Protein AF-A0AA44YXB9-F1 (afdb_monomer_lite)

Secondary structure (DSSP, 8-state):
-----HHHHHHHHHHHHHHHHHHIIIIIS-TT--TT-SHHHHHHHHHHHHTTHHHHHHHHHTT-HHHHHHHHHHHHHHHHHHHTS-TTSTTSHHHHHHHH--

Radius of gyration: 15.84 Å; chains: 1; bounding box: 46×30×35 Å

pLDDT: mean 82.11, std 12.09, range [48.91, 95.0]

Structure (mmCIF, N/CA/C/O backbone):
data_AF-A0AA44YXB9-F1
#
_entry.id   AF-A0AA44YXB9-F1
#
loop_
_atom_site.group_PDB
_atom_site.id
_atom_site.type_symbol
_atom_site.label_atom_id
_atom_site.label_alt_id
_atom_site.label_comp_id
_atom_site.label_asym_id
_atom_site.label_entity_id
_atom_site.label_seq_id
_atom_site.pdbx_PDB_ins_code
_atom_site.Cartn_x
_atom_site.Cartn_y
_atom_site.Cartn_z
_atom_site.occupancy
_atom_site.B_iso_or_equiv
_atom_site.auth_seq_id
_atom_site.auth_comp_id
_atom_site.auth_asym_id
_atom_site.auth_atom_id
_atom_site.pdbx_PDB_model_num
ATOM 1 N N . MET A 1 1 ? -30.313 3.900 10.224 1.00 50.09 1 MET A N 1
ATOM 2 C CA . MET A 1 1 ? -29.116 3.175 10.700 1.00 50.09 1 MET A CA 1
ATOM 3 C C . MET A 1 1 ? -28.285 2.869 9.463 1.00 50.09 1 MET A C 1
ATOM 5 O O . MET A 1 1 ? -28.823 2.248 8.557 1.00 50.09 1 MET A O 1
ATOM 9 N N . GLY A 1 2 ? -27.081 3.431 9.337 1.00 78.56 2 GLY A N 1
ATOM 10 C CA . GLY A 1 2 ? -26.214 3.179 8.178 1.00 78.56 2 GLY A CA 1
ATOM 11 C C . GLY A 1 2 ? -25.554 1.806 8.288 1.00 78.56 2 GLY A C 1
ATOM 12 O O . GLY A 1 2 ? -25.315 1.340 9.400 1.00 78.56 2 GLY A O 1
ATOM 13 N N . ILE A 1 3 ? -25.285 1.158 7.156 1.00 85.81 3 ILE A N 1
ATOM 14 C CA . ILE A 1 3 ? -24.523 -0.094 7.141 1.00 85.81 3 ILE A CA 1
ATOM 15 C C . ILE A 1 3 ? -23.073 0.236 7.514 1.00 85.81 3 ILE A C 1
ATOM 17 O O . ILE A 1 3 ? -22.477 1.148 6.939 1.00 85.81 3 ILE A O 1
ATOM 21 N N . ASN A 1 4 ? -22.532 -0.470 8.504 1.00 87.12 4 ASN A N 1
ATOM 22 C CA . ASN A 1 4 ? -21.143 -0.340 8.925 1.00 87.12 4 ASN A CA 1
ATOM 23 C C . ASN A 1 4 ? -20.302 -1.374 8.168 1.00 87.12 4 ASN A C 1
ATOM 25 O O . ASN A 1 4 ? -20.499 -2.562 8.386 1.00 87.12 4 ASN A O 1
ATOM 29 N N . TYR A 1 5 ? -19.385 -0.908 7.316 1.00 90.75 5 TYR A N 1
ATOM 30 C CA . TYR A 1 5 ? -18.495 -1.754 6.508 1.00 90.75 5 TYR A CA 1
ATOM 31 C C . TYR A 1 5 ? -17.047 -1.791 7.025 1.00 90.75 5 TYR A C 1
ATOM 33 O O . TYR A 1 5 ? -16.103 -1.980 6.256 1.00 90.75 5 TYR A O 1
ATOM 41 N N . THR A 1 6 ? -16.834 -1.500 8.311 1.00 91.44 6 THR A N 1
ATOM 42 C CA . THR A 1 6 ? -15.481 -1.398 8.888 1.00 91.44 6 THR A CA 1
ATOM 43 C C . THR A 1 6 ? -14.716 -2.714 8.755 1.00 91.44 6 THR A C 1
ATOM 45 O O . THR A 1 6 ? -13.543 -2.705 8.379 1.00 91.44 6 THR A O 1
ATOM 48 N N . ASP A 1 7 ? -15.385 -3.840 9.001 1.00 91.88 7 ASP A N 1
ATOM 49 C CA . ASP A 1 7 ? -14.769 -5.164 8.932 1.00 91.88 7 ASP A CA 1
ATOM 50 C C . ASP A 1 7 ? -14.462 -5.560 7.483 1.00 91.88 7 ASP A C 1
ATOM 52 O O . ASP A 1 7 ? -13.377 -6.065 7.190 1.00 91.88 7 ASP A O 1
ATOM 56 N N . GLU A 1 8 ? -15.370 -5.280 6.547 1.00 94.12 8 GLU A N 1
ATOM 57 C CA . GLU A 1 8 ? -15.176 -5.519 5.118 1.00 94.12 8 GLU A CA 1
ATOM 58 C C . GLU A 1 8 ? -14.021 -4.681 4.566 1.00 94.12 8 GLU A C 1
ATOM 60 O O . GLU A 1 8 ? -13.156 -5.211 3.864 1.00 94.12 8 GLU A O 1
ATOM 65 N N . LEU A 1 9 ? -13.956 -3.395 4.926 1.00 91.62 9 LEU A N 1
ATOM 66 C CA . LEU A 1 9 ? -12.857 -2.510 4.546 1.00 91.62 9 LEU A CA 1
ATOM 67 C C . LEU A 1 9 ? -11.528 -3.023 5.104 1.00 91.62 9 LEU A C 1
ATOM 69 O O . LEU A 1 9 ? -10.547 -3.132 4.367 1.00 91.62 9 LEU A O 1
ATOM 73 N N . ALA A 1 10 ? -11.489 -3.363 6.392 1.00 92.81 10 ALA A N 1
ATOM 74 C CA . ALA A 1 10 ? -10.288 -3.882 7.025 1.00 92.81 10 ALA A CA 1
ATOM 75 C C . ALA A 1 10 ? -9.802 -5.177 6.366 1.00 92.81 10 ALA A C 1
ATOM 77 O O . ALA A 1 10 ? -8.607 -5.328 6.107 1.00 92.81 10 ALA A O 1
ATOM 78 N N 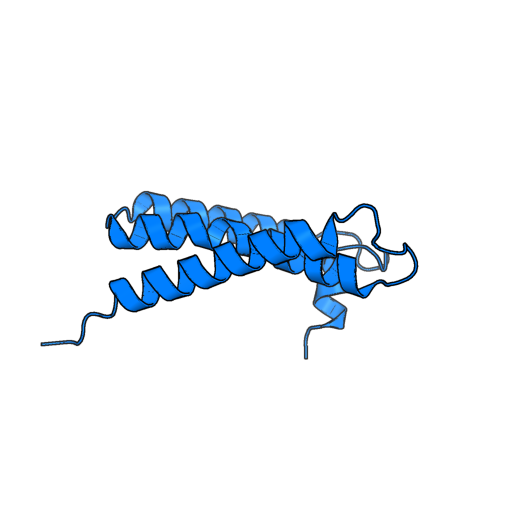. ASN A 1 11 ? -10.716 -6.101 6.071 1.00 92.19 11 ASN A N 1
ATOM 79 C CA . ASN A 1 11 ? -10.388 -7.373 5.439 1.00 92.19 11 ASN A CA 1
ATOM 80 C C . ASN A 1 11 ? -9.906 -7.189 3.999 1.00 92.19 11 ASN A C 1
ATOM 82 O O . ASN A 1 11 ? -8.919 -7.814 3.616 1.00 92.19 11 ASN A O 1
ATOM 86 N N . LEU A 1 12 ? -10.529 -6.296 3.225 1.00 94.25 12 LEU A N 1
ATOM 87 C CA . LEU A 1 12 ? -10.080 -5.966 1.871 1.00 94.25 12 LEU A CA 1
ATOM 88 C C . LEU A 1 12 ? -8.667 -5.376 1.881 1.00 94.25 12 LEU A C 1
ATOM 90 O O . LEU A 1 12 ? -7.794 -5.802 1.125 1.00 94.25 12 LEU A O 1
ATOM 94 N N . VAL A 1 13 ? -8.423 -4.413 2.766 1.00 93.50 13 VAL A N 1
ATOM 95 C CA . VAL A 1 13 ? -7.124 -3.749 2.891 1.00 93.50 13 VAL A CA 1
ATOM 96 C C . VAL A 1 13 ? -6.053 -4.753 3.345 1.00 93.50 13 VAL A C 1
ATOM 98 O O . VAL A 1 13 ? -4.978 -4.823 2.748 1.00 93.50 13 VAL A O 1
ATOM 101 N N . ARG A 1 14 ? -6.370 -5.640 4.298 1.00 93.44 14 ARG A N 1
ATOM 102 C CA . ARG A 1 14 ? -5.466 -6.732 4.702 1.00 93.44 14 ARG A CA 1
ATOM 103 C C . ARG A 1 14 ? -5.179 -7.717 3.581 1.00 93.44 14 ARG A C 1
ATOM 105 O O . ARG A 1 14 ? -4.030 -8.115 3.407 1.00 93.44 14 ARG A O 1
ATOM 112 N N . PHE A 1 15 ? -6.200 -8.109 2.827 1.00 92.56 15 PHE A N 1
ATOM 113 C CA . PHE A 1 15 ? -6.049 -9.004 1.687 1.00 92.56 15 PHE A CA 1
ATOM 114 C C . PHE A 1 15 ? -5.092 -8.419 0.641 1.00 92.56 15 PHE A C 1
ATOM 116 O O . PHE A 1 15 ? -4.177 -9.114 0.197 1.00 92.56 15 PHE A O 1
ATOM 123 N N . THR A 1 16 ? -5.235 -7.132 0.316 1.00 92.12 16 THR A N 1
ATOM 124 C CA . THR A 1 16 ? -4.328 -6.420 -0.596 1.00 92.12 16 THR A CA 1
ATOM 125 C C . THR A 1 16 ? -2.883 -6.453 -0.098 1.00 92.12 16 THR A C 1
ATOM 127 O O . THR A 1 16 ? -1.990 -6.838 -0.853 1.00 92.12 16 THR A O 1
ATOM 130 N N . GLY A 1 17 ? -2.643 -6.128 1.178 1.00 90.94 17 GLY A N 1
AT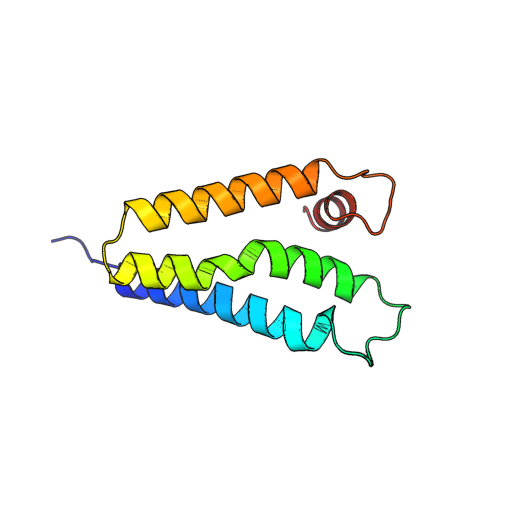OM 131 C CA . GLY A 1 17 ? -1.291 -6.153 1.749 1.00 90.94 17 GLY A CA 1
ATOM 132 C C . GLY A 1 17 ? -0.664 -7.550 1.770 1.00 90.94 17 GLY A C 1
ATOM 133 O O . GLY A 1 17 ? 0.494 -7.715 1.393 1.00 90.94 17 GLY A O 1
ATOM 134 N N . ASN A 1 18 ? -1.439 -8.576 2.130 1.00 89.06 18 ASN A N 1
ATOM 135 C CA . ASN A 1 18 ? -0.973 -9.967 2.115 1.00 89.06 18 ASN A CA 1
ATOM 136 C C . ASN A 1 18 ? -0.669 -10.468 0.699 1.00 89.06 18 ASN A C 1
ATOM 138 O O . ASN A 1 18 ? 0.316 -11.174 0.492 1.00 89.06 18 ASN A O 1
ATOM 142 N N . THR A 1 19 ? -1.486 -10.080 -0.280 1.00 87.75 19 THR A N 1
ATOM 143 C CA . THR A 1 19 ? -1.257 -10.414 -1.691 1.00 87.75 19 THR A CA 1
ATOM 144 C C . THR A 1 19 ? 0.029 -9.765 -2.188 1.00 87.75 19 THR A C 1
ATOM 146 O O . THR A 1 19 ? 0.860 -10.437 -2.792 1.00 87.75 19 THR A O 1
ATOM 149 N N . ALA A 1 20 ? 0.242 -8.487 -1.867 1.00 87.19 20 ALA A N 1
ATOM 150 C CA . ALA A 1 20 ? 1.474 -7.778 -2.192 1.00 87.19 20 ALA A CA 1
ATOM 151 C C . ALA A 1 20 ? 2.707 -8.442 -1.556 1.00 87.19 20 ALA A C 1
ATOM 153 O O . ALA A 1 20 ? 3.716 -8.649 -2.229 1.00 87.19 20 ALA A O 1
ATOM 154 N N . 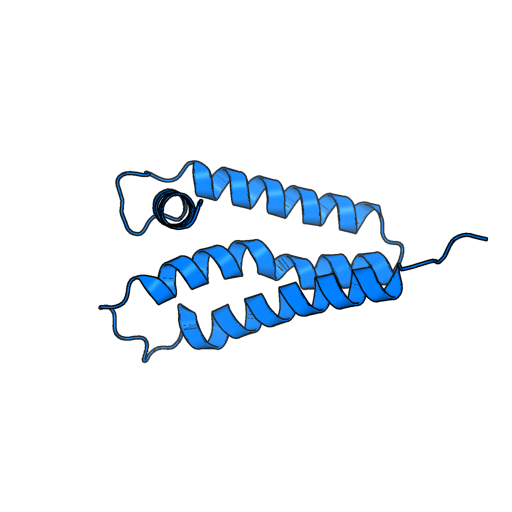LEU A 1 21 ? 2.619 -8.855 -0.288 1.00 84.44 21 LEU A N 1
ATOM 155 C CA . LEU A 1 21 ? 3.696 -9.586 0.382 1.00 84.44 21 LEU A CA 1
ATOM 156 C C . LEU A 1 21 ? 3.995 -10.931 -0.298 1.00 84.44 21 LEU A C 1
ATOM 158 O O . LEU A 1 21 ? 5.162 -11.265 -0.501 1.00 84.44 21 LEU A O 1
ATOM 162 N N . ALA A 1 22 ? 2.965 -11.688 -0.680 1.00 82.75 22 ALA A N 1
ATOM 163 C CA . ALA A 1 22 ? 3.139 -12.957 -1.380 1.00 82.75 22 ALA A CA 1
ATOM 164 C C . ALA A 1 22 ? 3.800 -12.750 -2.753 1.00 82.75 22 ALA A C 1
ATOM 166 O O . ALA A 1 22 ? 4.781 -13.415 -3.079 1.00 82.75 22 ALA A O 1
ATOM 167 N N . ILE A 1 23 ? 3.332 -11.775 -3.535 1.00 78.94 23 ILE A N 1
ATOM 168 C CA . ILE A 1 23 ? 3.940 -11.420 -4.823 1.00 78.94 23 ILE A CA 1
ATOM 169 C C . ILE A 1 23 ? 5.419 -11.051 -4.642 1.00 78.94 23 ILE A C 1
ATOM 171 O O . ILE A 1 23 ? 6.275 -11.509 -5.405 1.00 78.94 23 ILE A O 1
ATOM 175 N N . ARG A 1 24 ? 5.734 -10.275 -3.599 1.00 74.19 24 ARG A N 1
ATOM 176 C CA . ARG A 1 24 ? 7.109 -9.932 -3.234 1.00 74.19 24 ARG A CA 1
ATOM 177 C C . ARG A 1 24 ? 7.944 -11.200 -3.018 1.00 74.19 24 ARG A C 1
ATOM 179 O O . ARG A 1 24 ? 8.979 -11.373 -3.654 1.00 74.19 24 ARG A O 1
ATOM 186 N N . GLN A 1 25 ? 7.475 -12.109 -2.167 1.00 73.25 25 GLN A N 1
ATOM 187 C CA . GLN A 1 25 ? 8.201 -13.327 -1.797 1.00 73.25 25 GLN A CA 1
ATOM 188 C C . GLN A 1 25 ? 8.388 -14.316 -2.957 1.00 73.25 25 GLN A C 1
ATOM 190 O O . GLN A 1 25 ? 9.436 -14.953 -3.035 1.00 73.25 25 GLN A O 1
ATOM 195 N N . TYR A 1 26 ? 7.406 -14.444 -3.855 1.00 69.12 26 TYR A N 1
ATOM 196 C CA . TYR A 1 26 ? 7.387 -15.517 -4.857 1.00 69.12 26 TYR A CA 1
ATOM 197 C C . TYR A 1 26 ? 7.734 -15.075 -6.287 1.00 69.12 26 TYR A C 1
ATOM 199 O O . TYR A 1 26 ? 8.223 -15.895 -7.064 1.00 69.12 26 TYR A O 1
ATOM 207 N N . CYS A 1 27 ? 7.520 -13.808 -6.656 1.00 62.78 27 CYS A N 1
ATOM 208 C CA . CYS A 1 27 ? 7.739 -13.335 -8.030 1.00 62.78 27 CYS A CA 1
ATOM 209 C C . CYS A 1 27 ? 8.941 -12.395 -8.171 1.00 62.78 27 CYS A C 1
ATOM 211 O O . CYS A 1 27 ? 9.699 -12.522 -9.127 1.00 62.78 27 CYS A O 1
ATOM 213 N N . ALA A 1 28 ? 9.102 -11.440 -7.251 1.00 57.75 28 ALA A N 1
ATOM 214 C CA . ALA A 1 28 ? 10.086 -10.364 -7.391 1.00 57.75 28 ALA A CA 1
ATOM 215 C C . ALA A 1 28 ? 11.484 -10.709 -6.848 1.00 57.75 28 ALA A C 1
ATOM 217 O O . ALA A 1 28 ? 12.481 -10.222 -7.375 1.00 57.75 28 ALA A O 1
ATOM 218 N N . TYR A 1 29 ? 11.554 -11.536 -5.800 1.00 58.72 29 TYR A N 1
ATOM 219 C CA . TYR A 1 29 ? 12.801 -11.876 -5.098 1.00 58.72 29 TYR A CA 1
ATOM 220 C C . TYR A 1 29 ? 13.157 -13.370 -5.160 1.00 58.72 29 TYR A C 1
ATOM 222 O O . TYR A 1 29 ? 14.044 -13.819 -4.432 1.00 58.72 29 TYR A O 1
ATOM 230 N N . SER A 1 30 ? 12.475 -14.160 -5.995 1.00 57.72 30 SER A N 1
ATOM 231 C CA . SER A 1 30 ? 12.819 -15.573 -6.162 1.00 57.72 30 SER A CA 1
ATOM 232 C C . SER A 1 30 ? 14.154 -15.702 -6.903 1.00 57.72 30 SER A C 1
ATOM 234 O O . SER A 1 30 ? 14.381 -15.059 -7.926 1.00 57.72 30 SER A O 1
ATOM 236 N N . ALA A 1 31 ? 15.060 -16.529 -6.371 1.00 54.75 31 ALA A N 1
ATOM 237 C CA . ALA A 1 31 ? 16.405 -16.730 -6.924 1.00 54.75 31 ALA A CA 1
ATOM 238 C C . ALA A 1 31 ? 16.396 -17.290 -8.364 1.00 54.75 31 ALA A C 1
ATOM 240 O O . ALA A 1 31 ? 17.380 -17.146 -9.084 1.00 54.75 31 ALA A O 1
ATOM 241 N N . ASP A 1 32 ? 15.267 -17.873 -8.781 1.00 56.31 32 ASP A N 1
ATOM 242 C CA . ASP A 1 32 ? 15.043 -18.462 -10.104 1.00 56.31 32 ASP A CA 1
ATOM 243 C C . ASP A 1 32 ? 14.391 -17.494 -11.108 1.00 56.31 32 ASP A C 1
ATOM 245 O O . ASP A 1 32 ? 14.131 -17.867 -12.256 1.00 56.31 32 ASP A O 1
ATOM 249 N N . ALA A 1 33 ? 14.106 -16.247 -10.713 1.00 56.12 33 ALA A N 1
ATOM 250 C CA . ALA A 1 33 ? 13.577 -15.246 -11.630 1.00 56.12 33 ALA A CA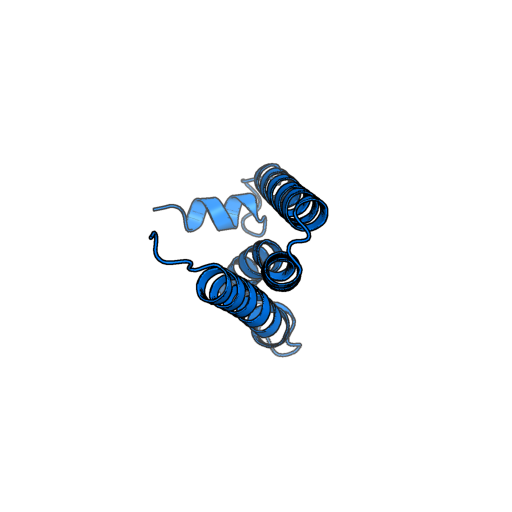 1
ATOM 251 C C . ALA A 1 33 ? 14.631 -14.928 -12.702 1.00 56.12 33 ALA A C 1
ATOM 253 O O . ALA A 1 33 ? 15.594 -14.196 -12.469 1.00 56.12 33 ALA A O 1
ATOM 254 N N . THR A 1 34 ? 14.453 -15.481 -13.905 1.00 54.66 34 THR A N 1
ATOM 255 C CA . THR A 1 34 ? 15.319 -15.183 -15.050 1.00 54.66 34 THR A CA 1
ATOM 256 C C . THR A 1 34 ? 15.440 -13.661 -15.238 1.00 54.66 34 THR A C 1
ATOM 258 O O . THR A 1 34 ? 14.405 -13.006 -15.420 1.00 54.66 34 THR A O 1
ATOM 261 N N . PRO A 1 35 ? 16.664 -13.087 -15.276 1.00 51.44 35 PRO A N 1
ATOM 262 C CA . PRO A 1 35 ? 16.898 -11.635 -15.337 1.00 51.44 35 PRO A CA 1
ATOM 263 C C . PRO A 1 35 ? 16.291 -10.926 -16.557 1.00 51.44 35 PRO A C 1
ATOM 265 O O . PRO A 1 35 ? 16.281 -9.701 -16.624 1.00 51.44 35 PRO A O 1
ATOM 268 N N . ALA A 1 36 ? 15.826 -11.690 -17.548 1.00 48.91 36 ALA A N 1
ATOM 269 C CA . ALA A 1 36 ? 15.384 -11.198 -18.846 1.00 48.91 36 ALA A CA 1
ATOM 270 C C . ALA A 1 36 ? 13.950 -10.638 -18.868 1.00 48.91 36 ALA A C 1
ATOM 272 O O . ALA A 1 36 ? 13.579 -9.990 -19.845 1.00 48.91 36 ALA A O 1
ATOM 273 N N . SER A 1 37 ? 13.129 -10.861 -17.834 1.00 56.28 37 SER A N 1
ATOM 274 C CA . SER A 1 37 ? 11.763 -10.320 -17.814 1.00 56.28 37 SER A CA 1
ATOM 275 C C . SER A 1 37 ? 11.682 -9.049 -16.960 1.00 56.28 37 SER A C 1
ATOM 277 O O . SER A 1 37 ? 12.050 -9.045 -15.790 1.00 56.28 37 SER A O 1
ATOM 279 N N . ARG A 1 38 ? 11.200 -7.949 -17.557 1.00 58.19 38 ARG A N 1
ATOM 280 C CA . ARG A 1 38 ? 10.945 -6.659 -16.877 1.00 58.19 38 ARG A CA 1
ATOM 281 C C . ARG A 1 38 ? 9.677 -6.681 -16.009 1.00 58.19 38 ARG A C 1
ATOM 283 O O . ARG A 1 38 ? 9.562 -5.915 -15.059 1.00 58.19 38 ARG A O 1
ATOM 290 N N . ALA A 1 39 ? 8.746 -7.594 -16.300 1.00 62.50 39 ALA A N 1
ATOM 291 C CA . ALA A 1 39 ? 7.494 -7.765 -15.560 1.00 62.50 39 ALA A CA 1
ATOM 292 C C . ALA A 1 39 ? 7.685 -8.038 -14.044 1.00 62.50 39 ALA A C 1
ATOM 294 O O . ALA A 1 39 ? 6.990 -7.398 -13.258 1.00 62.50 39 ALA A O 1
ATOM 295 N N . PRO A 1 40 ? 8.638 -8.883 -13.593 1.00 68.81 40 PRO A N 1
ATOM 296 C CA . PRO A 1 40 ? 8.973 -9.047 -12.177 1.00 68.81 40 PRO A CA 1
ATOM 297 C C . PRO A 1 40 ? 9.299 -7.754 -11.428 1.00 68.81 40 PRO A C 1
ATOM 299 O O . PRO A 1 40 ? 8.930 -7.635 -10.262 1.00 68.81 40 PRO A O 1
ATOM 302 N N . ARG A 1 41 ? 9.954 -6.773 -12.068 1.00 72.31 41 ARG A N 1
ATOM 303 C CA . ARG A 1 41 ? 10.325 -5.515 -11.398 1.00 72.31 41 ARG A CA 1
ATOM 304 C C . ARG A 1 41 ? 9.158 -4.549 -11.273 1.00 72.31 41 ARG A C 1
ATOM 306 O O . ARG A 1 41 ? 8.985 -3.958 -10.216 1.00 72.31 41 ARG A O 1
ATOM 313 N N . ASP A 1 42 ? 8.311 -4.440 -12.291 1.00 75.12 42 ASP A N 1
ATOM 314 C CA . ASP A 1 42 ? 7.081 -3.634 -12.199 1.00 75.12 42 ASP A CA 1
ATOM 315 C C . ASP A 1 42 ? 6.176 -4.156 -11.081 1.00 75.12 42 ASP A C 1
ATOM 317 O O . ASP A 1 42 ? 5.648 -3.404 -10.262 1.00 75.12 42 ASP A O 1
ATOM 321 N N . VAL A 1 43 ? 6.064 -5.481 -11.021 1.00 77.19 43 VAL A N 1
ATOM 322 C CA . VAL A 1 43 ? 5.320 -6.207 -9.999 1.00 77.19 43 VAL A CA 1
ATOM 323 C C . VAL A 1 43 ? 5.963 -6.043 -8.612 1.00 77.19 43 VAL A C 1
ATOM 325 O O . VAL A 1 43 ? 5.241 -5.921 -7.621 1.00 77.19 43 VAL A O 1
ATOM 328 N N . MET A 1 44 ? 7.295 -5.960 -8.526 1.00 79.75 44 MET A N 1
ATOM 329 C CA . MET A 1 44 ? 8.023 -5.628 -7.294 1.00 79.75 44 MET A CA 1
ATOM 330 C C . MET A 1 44 ? 7.668 -4.227 -6.790 1.00 79.75 44 MET A C 1
ATOM 332 O O . MET A 1 44 ? 7.248 -4.089 -5.646 1.00 79.75 44 MET A O 1
ATOM 336 N N . TRP A 1 45 ? 7.774 -3.199 -7.638 1.00 80.88 45 TRP A N 1
ATOM 337 C CA . TRP A 1 45 ? 7.488 -1.810 -7.255 1.00 80.88 45 TRP A CA 1
ATOM 338 C C . TRP A 1 45 ? 6.033 -1.608 -6.822 1.00 80.88 45 TRP A C 1
ATOM 340 O O . TRP A 1 45 ? 5.752 -0.885 -5.862 1.00 80.88 45 TRP A O 1
ATOM 350 N N . LEU A 1 46 ? 5.104 -2.298 -7.489 1.00 79.88 46 LEU A N 1
ATOM 351 C CA . LEU A 1 46 ? 3.704 -2.337 -7.082 1.00 79.88 46 LEU A CA 1
ATOM 352 C C . LEU A 1 46 ? 3.532 -3.008 -5.711 1.00 79.88 46 LEU A C 1
ATOM 354 O O . LEU A 1 46 ? 2.839 -2.475 -4.849 1.00 79.88 46 LEU A O 1
ATOM 358 N N . SER A 1 47 ? 4.182 -4.149 -5.489 1.00 83.81 47 SER A N 1
ATOM 359 C CA . SER A 1 47 ? 4.102 -4.880 -4.218 1.00 83.81 47 SER A CA 1
ATOM 360 C C . SER A 1 47 ? 4.678 -4.072 -3.055 1.00 83.81 47 SER A C 1
ATOM 362 O O . SER A 1 47 ? 4.078 -4.004 -1.981 1.00 83.81 47 SER A O 1
ATOM 364 N N . ASP A 1 48 ? 5.790 -3.380 -3.286 1.00 81.50 48 ASP A N 1
ATOM 365 C CA . ASP A 1 48 ? 6.427 -2.493 -2.312 1.00 81.50 48 ASP A CA 1
ATOM 366 C C . ASP A 1 48 ? 5.558 -1.289 -1.968 1.00 81.50 48 ASP A C 1
ATOM 368 O O . ASP A 1 48 ? 5.605 -0.796 -0.845 1.00 81.50 48 ASP A O 1
ATOM 372 N N . SER A 1 49 ? 4.717 -0.846 -2.897 1.00 82.00 49 SER A N 1
ATOM 373 C CA . SER A 1 49 ? 3.758 0.231 -2.644 1.00 82.00 49 SER A CA 1
ATOM 374 C C . SER A 1 49 ? 2.523 -0.239 -1.865 1.00 82.00 49 SER A C 1
ATOM 376 O O . SER A 1 49 ? 1.757 0.586 -1.381 1.00 82.00 49 SER A O 1
ATOM 378 N N . LEU A 1 50 ? 2.295 -1.550 -1.743 1.00 87.38 50 LEU A N 1
ATOM 379 C CA . LEU A 1 50 ? 1.066 -2.112 -1.173 1.00 87.38 50 LEU A CA 1
ATOM 380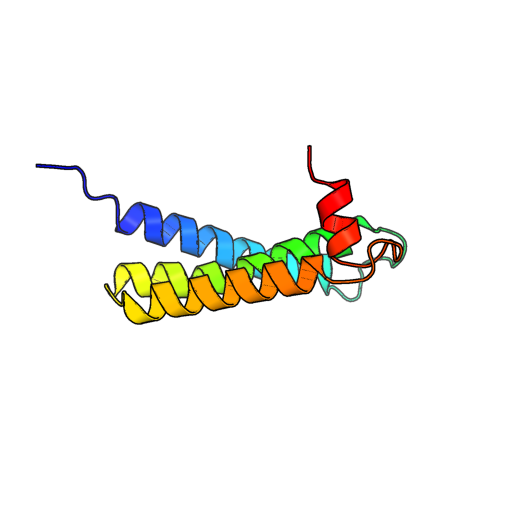 C C . LEU A 1 50 ? 1.288 -2.901 0.123 1.00 87.38 50 LEU A C 1
ATOM 382 O O . LEU A 1 50 ? 0.326 -3.128 0.854 1.00 87.38 50 LEU A O 1
ATOM 386 N N . TYR A 1 51 ? 2.518 -3.300 0.461 1.00 82.62 51 TYR A N 1
ATOM 387 C CA . TYR A 1 51 ? 2.756 -4.210 1.593 1.00 82.62 51 TYR A CA 1
ATOM 388 C C . TYR A 1 51 ? 2.252 -3.661 2.946 1.00 82.62 51 TYR A C 1
ATOM 390 O O . TYR A 1 51 ? 1.762 -4.423 3.780 1.00 82.62 51 TYR A O 1
ATOM 398 N N . ASN A 1 52 ? 2.292 -2.337 3.154 1.00 84.56 52 ASN A N 1
ATOM 399 C CA . ASN A 1 52 ? 1.823 -1.693 4.391 1.00 84.56 52 ASN A CA 1
ATOM 400 C C . ASN A 1 52 ? 0.295 -1.740 4.580 1.00 84.56 52 ASN A C 1
ATOM 402 O O . ASN A 1 52 ? -0.199 -1.441 5.670 1.00 84.56 52 ASN A O 1
ATOM 406 N N . PHE A 1 53 ? -0.470 -2.136 3.557 1.00 90.12 53 PHE A N 1
ATOM 407 C CA . PHE A 1 53 ? -1.926 -2.236 3.654 1.00 90.12 53 PHE A CA 1
ATOM 408 C C . PHE A 1 53 ? -2.352 -3.283 4.696 1.00 90.12 53 PHE A C 1
ATOM 410 O O . PHE A 1 53 ? -3.367 -3.103 5.359 1.00 90.12 53 PHE A O 1
ATOM 417 N N . GLU A 1 54 ? -1.556 -4.326 4.947 1.00 92.31 54 GLU A N 1
ATOM 418 C CA . GLU A 1 54 ? -1.866 -5.303 6.002 1.00 92.31 54 GLU A CA 1
ATOM 419 C C . GLU A 1 54 ? -1.975 -4.636 7.382 1.00 92.31 54 GLU A C 1
ATOM 421 O O . GLU A 1 54 ? -2.989 -4.778 8.077 1.00 92.31 54 GLU A O 1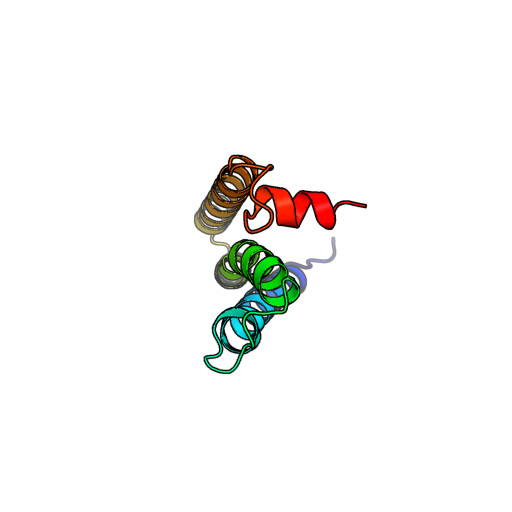
ATOM 426 N N . ALA A 1 55 ? -0.982 -3.813 7.722 1.00 90.12 55 ALA A N 1
ATOM 427 C CA . ALA A 1 55 ? -0.932 -3.080 8.979 1.00 90.12 55 ALA A CA 1
ATOM 428 C C . ALA A 1 55 ? -2.053 -2.032 9.090 1.00 90.12 55 ALA A C 1
ATOM 430 O O . ALA A 1 55 ? -2.612 -1.835 10.175 1.00 90.12 55 ALA A O 1
ATOM 431 N N . ILE A 1 56 ? -2.433 -1.396 7.975 1.00 92.56 56 ILE A N 1
ATOM 432 C CA . ILE A 1 56 ? -3.566 -0.459 7.935 1.00 92.56 56 ILE A CA 1
ATOM 433 C C . ILE A 1 56 ? -4.860 -1.180 8.287 1.00 92.56 56 ILE A C 1
ATOM 435 O O . ILE A 1 56 ? -5.565 -0.749 9.196 1.00 92.56 56 ILE A O 1
ATOM 439 N N . GLY A 1 57 ? -5.168 -2.297 7.627 1.00 91.75 57 GLY A N 1
ATOM 440 C CA . GLY A 1 57 ? -6.432 -2.983 7.876 1.00 91.75 57 GLY A CA 1
ATOM 441 C C . GLY A 1 57 ? -6.504 -3.603 9.279 1.00 91.75 57 GLY A C 1
ATOM 442 O O . GLY A 1 57 ? -7.573 -3.606 9.883 1.00 91.75 57 GLY A O 1
ATOM 443 N N . ARG A 1 58 ? -5.376 -4.021 9.880 1.00 93.12 58 ARG A N 1
ATOM 444 C CA . ARG A 1 58 ? -5.338 -4.349 11.324 1.00 93.12 58 ARG A CA 1
ATOM 445 C C . ARG A 1 58 ? -5.684 -3.151 12.205 1.00 93.12 58 ARG A C 1
ATOM 447 O O . ARG A 1 58 ? -6.428 -3.296 13.169 1.00 93.12 58 ARG A O 1
ATOM 454 N N . SER A 1 59 ? -5.147 -1.982 11.873 1.00 94.19 59 SER A N 1
ATOM 455 C CA . SER A 1 59 ? -5.355 -0.755 12.648 1.00 94.19 59 SER A CA 1
ATOM 456 C C . SER A 1 59 ? -6.795 -0.248 12.549 1.00 94.19 59 SER A C 1
ATOM 458 O O . SER A 1 59 ? -7.315 0.283 13.529 1.00 94.19 59 SER A O 1
ATOM 460 N N . VAL A 1 60 ? -7.464 -0.478 11.412 1.00 93.06 60 VAL A N 1
ATOM 461 C CA . VAL A 1 60 ? -8.902 -0.215 11.233 1.00 93.06 60 VAL A CA 1
ATOM 462 C C . VAL A 1 60 ? -9.740 -1.047 12.211 1.00 93.06 60 VAL A C 1
ATOM 464 O O . VAL A 1 60 ? -10.556 -0.475 12.927 1.00 93.06 60 VAL A O 1
ATOM 467 N N . LEU A 1 61 ? -9.487 -2.359 12.333 1.00 93.06 61 LEU A N 1
ATOM 468 C CA . LEU A 1 61 ? -10.206 -3.232 13.287 1.00 93.06 61 LEU A CA 1
ATOM 469 C C . LEU A 1 61 ? -9.998 -2.825 14.751 1.00 93.06 61 LEU A C 1
ATOM 471 O O . LEU A 1 61 ? -10.841 -3.086 15.602 1.00 93.06 61 LEU A O 1
ATOM 475 N N . GLN A 1 62 ? -8.864 -2.197 15.053 1.00 93.38 62 GLN A N 1
ATOM 476 C CA . GLN A 1 62 ? -8.520 -1.726 16.395 1.00 93.38 62 GLN A CA 1
ATOM 477 C C . GLN A 1 62 ? -9.036 -0.310 16.687 1.00 93.38 62 GLN A C 1
ATOM 479 O O . GLN A 1 62 ? -8.737 0.224 17.754 1.00 93.38 62 GLN A O 1
ATOM 484 N N . ALA A 1 63 ? -9.742 0.326 15.743 1.00 91.81 63 ALA A N 1
ATOM 485 C CA . ALA A 1 63 ? -10.100 1.745 15.800 1.00 91.81 63 ALA A CA 1
ATOM 486 C C . ALA A 1 63 ? -8.888 2.663 16.089 1.00 91.81 63 ALA A C 1
ATOM 488 O O . ALA A 1 63 ? -9.011 3.738 16.678 1.00 91.81 63 ALA A O 1
ATOM 489 N N . ASN A 1 64 ? -7.688 2.260 15.655 1.00 95.00 64 ASN A N 1
ATOM 490 C CA . ASN A 1 64 ? -6.460 3.018 15.872 1.00 95.00 64 ASN A CA 1
ATOM 491 C C . ASN A 1 64 ? -6.262 4.045 14.749 1.00 95.00 64 ASN A C 1
ATOM 493 O O . ASN A 1 64 ? -5.451 3.869 13.836 1.00 95.00 64 ASN A O 1
ATOM 497 N N . HIS A 1 65 ? -7.038 5.127 14.811 1.00 92.19 65 HIS A N 1
ATOM 498 C CA . HIS A 1 65 ? -7.108 6.130 13.745 1.00 92.19 65 HIS A CA 1
ATOM 499 C C . HIS A 1 65 ? -5.760 6.823 13.499 1.00 92.19 65 HIS A C 1
ATOM 501 O O . HIS A 1 65 ? -5.409 7.105 12.354 1.00 92.19 65 HIS A O 1
ATOM 507 N N . ALA A 1 66 ? -4.981 7.058 14.561 1.00 94.25 66 ALA A N 1
ATOM 508 C CA . ALA A 1 66 ? -3.659 7.670 14.459 1.00 94.25 66 ALA A CA 1
ATOM 509 C C . ALA A 1 66 ? -2.697 6.789 13.650 1.00 94.25 66 ALA A C 1
ATOM 511 O O . ALA A 1 66 ? -1.984 7.283 12.779 1.00 94.25 66 ALA A O 1
ATOM 512 N N . HIS A 1 67 ? -2.720 5.477 13.891 1.00 92.44 67 HIS A N 1
ATOM 513 C CA . HIS A 1 67 ? -1.864 4.546 13.169 1.00 92.44 67 HIS A CA 1
ATOM 514 C C . HIS A 1 67 ? -2.315 4.351 11.715 1.00 92.44 67 HIS A C 1
ATOM 516 O O . HIS A 1 67 ? -1.470 4.295 10.826 1.00 92.44 67 HIS A O 1
ATOM 522 N N . VAL A 1 68 ? -3.628 4.347 11.446 1.00 91.12 68 VAL A N 1
ATOM 523 C CA . VAL A 1 68 ? -4.160 4.361 10.069 1.00 91.12 68 VAL A CA 1
ATOM 524 C C . VAL A 1 68 ? -3.639 5.577 9.298 1.00 91.12 68 VAL A C 1
ATOM 526 O O . VAL A 1 68 ? -3.098 5.419 8.204 1.00 91.12 68 VAL A O 1
ATOM 529 N N . ALA A 1 69 ? -3.751 6.776 9.876 1.00 92.56 69 ALA A N 1
ATOM 530 C CA . ALA A 1 69 ? -3.284 8.007 9.242 1.00 92.56 69 ALA A CA 1
ATOM 531 C C . ALA A 1 69 ? -1.763 8.005 9.021 1.00 92.56 69 ALA A C 1
ATOM 533 O O . ALA A 1 69 ? -1.295 8.366 7.943 1.00 92.56 69 ALA A O 1
ATOM 534 N N . PHE A 1 70 ? -0.998 7.552 10.016 1.00 92.44 70 PHE A N 1
ATOM 535 C CA . PHE A 1 70 ? 0.455 7.440 9.924 1.00 92.44 70 PHE A CA 1
ATOM 536 C C . PHE A 1 70 ? 0.891 6.510 8.783 1.00 92.44 70 PHE A C 1
ATOM 538 O O . PHE A 1 70 ? 1.668 6.915 7.920 1.00 92.44 70 PHE A O 1
ATOM 545 N N . MET A 1 71 ? 0.349 5.291 8.728 1.00 90.88 71 MET A N 1
ATOM 546 C CA . MET A 1 71 ? 0.710 4.307 7.703 1.00 90.88 71 MET A CA 1
ATOM 547 C C . MET A 1 71 ? 0.277 4.748 6.298 1.00 90.88 71 MET A C 1
ATOM 549 O O . MET A 1 71 ? 1.019 4.549 5.337 1.00 90.88 71 MET A O 1
ATOM 553 N N . ALA A 1 72 ? -0.886 5.394 6.168 1.00 90.12 72 ALA A N 1
ATOM 554 C CA . ALA A 1 72 ? -1.313 5.999 4.907 1.00 90.12 72 ALA A CA 1
ATOM 555 C C . ALA A 1 72 ? -0.369 7.133 4.461 1.00 90.12 72 ALA A C 1
ATOM 557 O O . ALA A 1 72 ? -0.057 7.244 3.276 1.00 90.12 72 ALA A O 1
ATOM 558 N N . GLY A 1 73 ? 0.131 7.939 5.404 1.00 90.88 73 GLY A N 1
ATOM 559 C CA . GLY A 1 73 ? 1.137 8.969 5.141 1.00 90.88 73 GLY A CA 1
ATOM 560 C C . GLY A 1 73 ? 2.462 8.392 4.638 1.00 90.88 73 GLY A C 1
ATOM 561 O O . GLY A 1 73 ? 2.987 8.867 3.633 1.00 90.88 73 GLY A O 1
ATOM 562 N N . LEU A 1 74 ? 2.962 7.325 5.273 1.00 89.44 74 LEU A N 1
ATOM 563 C CA . LEU A 1 74 ? 4.176 6.628 4.828 1.00 89.44 74 LEU A CA 1
ATOM 564 C C . LEU A 1 74 ? 4.039 6.075 3.405 1.00 89.44 74 LEU A C 1
ATOM 566 O O . LEU A 1 74 ? 4.961 6.196 2.600 1.00 89.44 74 LEU A O 1
ATOM 570 N N . LEU A 1 75 ? 2.879 5.501 3.082 1.00 87.56 75 LEU A N 1
ATOM 571 C CA . LEU A 1 75 ? 2.580 5.016 1.736 1.00 87.56 75 LEU A CA 1
ATOM 572 C C . LEU A 1 75 ? 2.583 6.142 0.703 1.00 87.56 75 LEU A C 1
ATOM 574 O O . LEU A 1 75 ? 3.176 5.998 -0.364 1.00 87.56 75 LEU A O 1
ATOM 578 N N . ALA A 1 76 ? 1.950 7.272 1.024 1.00 88.25 76 ALA A N 1
ATOM 579 C CA . ALA A 1 76 ? 1.941 8.434 0.146 1.00 88.25 76 ALA A CA 1
ATOM 580 C C . ALA A 1 76 ? 3.363 8.970 -0.091 1.00 88.25 76 ALA A C 1
ATOM 582 O O . ALA A 1 76 ? 3.729 9.262 -1.229 1.00 88.25 76 ALA A O 1
ATOM 583 N N . GLU A 1 77 ? 4.184 9.048 0.958 1.00 89.12 77 GLU A N 1
ATOM 584 C CA . GLU A 1 77 ? 5.581 9.473 0.853 1.00 89.12 77 GLU A CA 1
ATOM 585 C C . GLU A 1 77 ? 6.409 8.504 -0.003 1.00 89.12 77 GLU A C 1
ATOM 587 O O . GLU A 1 77 ? 7.170 8.933 -0.870 1.00 89.12 77 GLU A O 1
ATOM 592 N N . GLN A 1 78 ? 6.244 7.195 0.196 1.00 85.75 78 GLN A N 1
ATOM 593 C CA . GLN A 1 78 ? 6.931 6.176 -0.595 1.00 85.75 78 GLN A CA 1
ATOM 594 C C . GLN A 1 78 ? 6.544 6.259 -2.075 1.00 85.75 78 GLN A C 1
ATOM 596 O O . GLN A 1 78 ? 7.416 6.222 -2.944 1.00 85.75 78 GLN A O 1
ATOM 601 N N . PHE A 1 79 ? 5.255 6.434 -2.367 1.00 82.56 79 PHE A N 1
ATOM 602 C CA . PHE A 1 79 ? 4.775 6.584 -3.736 1.00 82.56 79 PHE A CA 1
ATOM 603 C C . PHE A 1 79 ? 5.350 7.843 -4.398 1.00 82.56 79 PHE A C 1
ATOM 605 O O . PHE A 1 79 ? 5.818 7.790 -5.534 1.00 82.56 79 PHE A O 1
ATOM 612 N N . GLN A 1 80 ? 5.413 8.960 -3.667 1.00 86.56 80 GLN A N 1
ATOM 613 C CA . GLN A 1 80 ? 6.069 10.181 -4.143 1.00 86.56 80 GLN A CA 1
ATOM 614 C C . GLN A 1 80 ? 7.560 9.964 -4.425 1.00 86.56 80 GLN A C 1
ATOM 616 O O . GLN A 1 80 ? 8.044 10.366 -5.481 1.00 86.56 80 GLN A O 1
ATOM 621 N N . LYS A 1 81 ? 8.288 9.271 -3.541 1.00 87.62 81 LYS A N 1
ATOM 622 C CA . LYS A 1 81 ? 9.704 8.923 -3.766 1.00 87.62 81 LYS A CA 1
ATOM 623 C C . LYS A 1 81 ? 9.890 8.071 -5.020 1.00 87.62 81 LYS A C 1
ATOM 625 O O . LYS A 1 81 ? 10.810 8.314 -5.793 1.00 87.62 81 LYS A O 1
ATOM 630 N N . HIS A 1 82 ? 9.007 7.102 -5.249 1.00 86.12 82 HIS A N 1
ATOM 631 C CA . HIS A 1 82 ? 9.026 6.277 -6.454 1.00 86.12 82 HIS A CA 1
ATOM 632 C C . HIS A 1 82 ? 8.803 7.088 -7.737 1.00 86.12 82 HIS A C 1
ATOM 634 O O . HIS A 1 82 ? 9.425 6.792 -8.750 1.00 86.12 82 HIS A O 1
ATOM 640 N N . LEU A 1 83 ? 7.984 8.141 -7.706 1.00 83.88 83 LEU A N 1
ATOM 641 C CA . LEU A 1 83 ? 7.783 9.024 -8.861 1.00 83.88 83 LEU A CA 1
ATOM 642 C C . LEU A 1 83 ? 8.969 9.963 -9.135 1.00 83.88 83 LEU A C 1
ATOM 644 O O . LEU A 1 83 ? 9.104 10.455 -10.252 1.00 83.88 83 LEU A O 1
ATOM 648 N N . GLN A 1 84 ? 9.827 10.208 -8.143 1.00 88.31 84 GLN A N 1
ATOM 649 C CA . GLN A 1 84 ? 11.005 11.075 -8.270 1.00 88.31 84 GLN A CA 1
ATOM 650 C C . GLN A 1 84 ? 12.237 10.363 -8.851 1.00 88.31 84 GLN A C 1
ATOM 652 O O . GLN A 1 84 ? 13.242 11.019 -9.125 1.00 88.31 84 GLN A O 1
ATOM 657 N N . THR A 1 85 ? 12.199 9.039 -9.034 1.00 87.69 85 THR A N 1
ATOM 658 C CA . THR A 1 85 ? 13.309 8.297 -9.655 1.00 87.69 85 THR A CA 1
ATOM 659 C C . THR A 1 85 ? 13.450 8.637 -11.138 1.00 87.69 85 THR A C 1
ATOM 661 O O . THR A 1 85 ? 12.454 8.978 -11.772 1.00 87.69 85 THR A O 1
ATOM 664 N N . ASP A 1 86 ? 14.656 8.497 -11.704 1.00 84.06 86 ASP A N 1
ATOM 665 C CA . ASP A 1 86 ? 14.927 8.842 -13.106 1.00 84.06 86 ASP A CA 1
ATOM 666 C C . ASP A 1 86 ? 13.961 8.116 -14.066 1.00 84.06 86 ASP A C 1
ATOM 668 O O . ASP A 1 86 ? 14.024 6.891 -14.194 1.00 84.06 86 ASP A O 1
ATOM 672 N N . PRO A 1 87 ? 13.065 8.837 -14.764 1.00 76.62 87 PRO A N 1
ATOM 673 C CA . PRO A 1 87 ? 12.110 8.227 -15.684 1.00 76.62 87 PRO A CA 1
ATOM 674 C C . PRO A 1 87 ? 12.764 7.698 -16.972 1.00 76.62 87 PRO A C 1
ATOM 676 O O . PRO A 1 87 ? 12.090 7.032 -17.759 1.00 76.62 87 PRO A O 1
ATOM 679 N N . SER A 1 88 ? 14.039 8.018 -17.210 1.00 82.75 88 SER A N 1
ATOM 680 C CA . SER A 1 88 ? 14.832 7.547 -18.351 1.00 82.75 88 SER A CA 1
ATOM 681 C C . SER A 1 88 ? 15.468 6.184 -18.088 1.00 82.75 88 SER A C 1
ATOM 683 O O . SER A 1 88 ? 15.769 5.466 -19.042 1.00 82.75 88 SER A O 1
ATOM 685 N N . ASP A 1 89 ? 15.645 5.812 -16.816 1.00 84.75 89 ASP A N 1
ATOM 686 C CA . ASP A 1 89 ? 16.030 4.460 -16.427 1.00 84.75 89 ASP A CA 1
ATOM 687 C C . ASP A 1 89 ? 14.804 3.535 -16.561 1.00 84.75 89 ASP A C 1
ATOM 689 O O . ASP A 1 89 ? 13.844 3.671 -15.798 1.00 84.75 89 ASP A O 1
ATOM 693 N N . PRO A 1 90 ? 14.792 2.587 -17.519 1.00 79.00 90 PRO A N 1
ATOM 694 C CA . PRO A 1 90 ? 13.647 1.708 -17.748 1.00 79.00 90 PRO A CA 1
ATOM 695 C C . PRO A 1 90 ? 13.333 0.781 -16.565 1.00 79.00 90 PRO A C 1
ATOM 697 O O . PRO A 1 90 ? 12.228 0.228 -16.519 1.00 79.00 90 PRO A O 1
ATOM 700 N N . GLU A 1 91 ? 14.282 0.613 -15.640 1.00 79.25 91 GLU A N 1
ATOM 701 C CA . GLU A 1 91 ? 14.160 -0.217 -14.442 1.00 79.25 91 GLU A CA 1
ATOM 702 C C . GLU A 1 91 ? 13.665 0.575 -13.218 1.00 79.25 91 GLU A C 1
ATOM 704 O O . GLU A 1 91 ? 13.366 -0.021 -12.175 1.00 79.25 91 GLU A O 1
ATOM 709 N N . SER A 1 92 ? 13.547 1.903 -13.331 1.00 85.69 92 SER A N 1
ATOM 710 C CA . SER A 1 92 ? 13.084 2.758 -12.242 1.00 85.69 92 SER A CA 1
ATOM 711 C C . SER A 1 92 ? 11.581 2.595 -11.977 1.00 85.69 92 SER A C 1
ATOM 713 O O . SER A 1 92 ? 10.796 2.323 -12.897 1.00 85.69 92 SER A O 1
ATOM 715 N N . PRO A 1 93 ? 11.129 2.792 -10.726 1.00 85.75 93 PRO A N 1
ATOM 716 C CA . PRO A 1 93 ? 9.709 2.737 -10.401 1.00 85.75 93 PRO A CA 1
ATOM 717 C C . PRO A 1 93 ? 8.894 3.819 -11.130 1.00 85.75 93 PRO A C 1
ATOM 719 O O . PRO A 1 93 ? 7.766 3.550 -11.544 1.00 85.75 93 PRO A O 1
ATOM 722 N N . ALA A 1 94 ? 9.459 5.005 -11.383 1.00 86.75 94 ALA A N 1
ATOM 723 C CA . ALA A 1 94 ? 8.796 6.037 -12.184 1.00 86.75 94 ALA A CA 1
ATOM 724 C C . ALA A 1 94 ? 8.519 5.565 -13.624 1.00 86.75 94 ALA A C 1
ATOM 726 O O . ALA A 1 94 ? 7.409 5.743 -14.137 1.00 86.75 94 ALA A O 1
ATOM 727 N N . ALA A 1 95 ? 9.499 4.923 -14.272 1.00 85.75 95 ALA A N 1
ATOM 728 C CA . ALA A 1 95 ? 9.325 4.357 -15.608 1.00 85.75 95 ALA A CA 1
ATOM 729 C C . ALA A 1 95 ? 8.317 3.193 -15.611 1.00 85.75 95 ALA A C 1
ATOM 731 O O . ALA A 1 95 ? 7.494 3.090 -16.528 1.00 85.75 95 ALA A O 1
ATOM 732 N N . ALA A 1 96 ? 8.336 2.352 -14.571 1.00 85.06 96 ALA A N 1
ATOM 733 C CA . ALA A 1 96 ? 7.387 1.257 -14.380 1.00 85.06 96 ALA A CA 1
ATOM 734 C C . ALA A 1 96 ? 5.938 1.746 -14.247 1.00 85.06 96 ALA A C 1
ATOM 736 O O . ALA A 1 96 ? 5.045 1.246 -14.936 1.00 85.06 96 ALA A O 1
ATOM 737 N N . PHE A 1 97 ? 5.692 2.758 -13.415 1.00 84.12 97 PHE A N 1
ATOM 738 C CA . PHE A 1 97 ? 4.353 3.318 -13.243 1.00 84.12 97 PHE A CA 1
ATOM 739 C C . PHE A 1 97 ? 3.863 4.032 -14.499 1.00 84.12 97 PHE A C 1
ATOM 741 O O . PHE A 1 97 ? 2.730 3.808 -14.920 1.00 84.12 97 PHE A O 1
ATOM 748 N N . LYS A 1 98 ? 4.722 4.812 -15.166 1.00 84.69 98 LYS A N 1
ATOM 749 C CA . LYS A 1 98 ? 4.370 5.482 -16.426 1.00 84.69 98 LYS A CA 1
ATOM 750 C C . LYS A 1 98 ? 3.959 4.494 -17.519 1.00 84.69 98 LYS A C 1
ATOM 752 O O . LYS A 1 98 ? 3.019 4.762 -18.256 1.00 84.69 98 LYS A O 1
ATOM 757 N N . ARG A 1 99 ? 4.641 3.349 -17.622 1.00 83.94 99 ARG A N 1
ATOM 758 C CA . ARG A 1 99 ? 4.329 2.292 -18.599 1.00 83.94 99 ARG A CA 1
ATOM 759 C C . ARG A 1 99 ? 2.945 1.665 -18.388 1.00 83.94 99 ARG A C 1
ATOM 761 O O . ARG A 1 99 ? 2.344 1.208 -19.356 1.00 83.94 99 ARG A O 1
ATOM 768 N N . ASN A 1 100 ? 2.464 1.624 -17.147 1.00 81.00 100 ASN A N 1
ATOM 769 C CA . ASN A 1 100 ? 1.211 0.960 -16.776 1.00 81.00 100 ASN A CA 1
ATOM 770 C C . ASN A 1 100 ? 0.043 1.932 -16.521 1.00 81.00 100 ASN A C 1
ATOM 772 O O . ASN A 1 100 ? -1.090 1.480 -16.357 1.00 81.00 100 ASN A O 1
ATOM 776 N N . ALA A 1 101 ? 0.291 3.245 -16.516 1.00 79.69 101 ALA A N 1
ATOM 777 C CA . ALA A 1 101 ? -0.752 4.264 -16.503 1.00 79.69 101 ALA A CA 1
ATOM 778 C C . ALA A 1 101 ? -1.505 4.240 -17.848 1.00 79.69 101 ALA A C 1
ATOM 780 O O . ALA A 1 101 ? -0.910 4.498 -18.895 1.00 79.69 101 ALA A O 1
ATOM 781 N N . ARG A 1 102 ? -2.791 3.873 -17.820 1.00 64.06 102 ARG A N 1
ATOM 782 C CA . ARG A 1 102 ? -3.700 3.896 -18.976 1.00 64.06 102 ARG A CA 1
ATOM 783 C C . ARG A 1 102 ? -4.609 5.111 -18.917 1.00 64.06 102 ARG A C 1
ATOM 785 O O . ARG A 1 102 ? -5.047 5.436 -17.792 1.00 64.06 102 ARG A O 1
#

Foldseek 3Di:
DDDDCLLVQLVVLLVQLVVLVVLLVPQQPDPPNDPPDLVSLLSPLVSVLRNLSNVLSVCSVVVVVVSNVVSVVVSVVSVVVQCPPDCVPCSGSVVSVVVPDD

Organism: Xanthomonas campestris pv. malvacearum (NCBI:txid86040)

Sequence (102 aa):
MGINYTDELANLVRFTGNTALAIRQYCAYSADATPASRAPRDVMWLSDSLYNFEAIGRSVLQANHAHVAFMAGLLAEQFQKHLQTDPSDPESPAAAFKRNAR